Protein AF-A0A264YA40-F1 (afdb_monomer)

Mean predicted aligned error: 7.99 Å

Nearest PDB structures (foldseek):
  2yn5-assembly1_B  TM=3.600E-01  e=3.069E+00  Salmonella enterica subsp. enterica serovar Typhimurium str. LT2
  2yn3-assembly2_B  TM=3.567E-01  e=3.257E+00  Salmonella enterica subsp. enterica serovar Typhimurium str. LT2
  2yn3-assembly1_C  TM=3.612E-01  e=5.573E+00  Salmonella enterica subsp. enterica serovar Typhimurium str. LT2
  2yn3-assembly3_D  TM=3.686E-01  e=6.666E+00  Salmonella enterica subsp. enterica serovar Typhimurium str. LT2

Structure (mmCIF, N/CA/C/O backbone):
data_AF-A0A264YA40-F1
#
_entry.id   AF-A0A264YA40-F1
#
loop_
_atom_site.group_PDB
_atom_site.id
_atom_site.type_symbol
_atom_site.label_atom_id
_atom_site.label_alt_id
_atom_site.label_comp_id
_atom_site.label_asym_id
_atom_site.label_entity_id
_atom_site.label_seq_id
_atom_site.pdbx_PDB_ins_code
_atom_site.Cartn_x
_atom_site.Cartn_y
_atom_site.Cartn_z
_atom_site.occupancy
_atom_site.B_iso_or_equiv
_atom_site.auth_seq_id
_atom_site.auth_comp_id
_atom_site.auth_asym_id
_atom_site.auth_atom_id
_atom_site.pdbx_PDB_model_num
ATOM 1 N N . MET A 1 1 ? -20.720 14.491 -7.662 1.00 45.44 1 MET A N 1
ATOM 2 C CA . MET A 1 1 ? -19.405 14.109 -8.217 1.00 45.44 1 MET A CA 1
ATOM 3 C C . MET A 1 1 ? -18.468 14.100 -7.033 1.00 45.44 1 MET A C 1
ATOM 5 O O . MET A 1 1 ? -17.865 15.120 -6.743 1.00 45.44 1 MET A O 1
ATOM 9 N N . GLU A 1 2 ? -18.491 13.021 -6.261 1.00 43.56 2 GLU A N 1
ATOM 10 C CA . GLU A 1 2 ? -17.703 12.925 -5.033 1.00 43.56 2 GLU A CA 1
ATOM 11 C C . GLU A 1 2 ? -16.377 12.228 -5.342 1.00 43.56 2 GLU A C 1
ATOM 13 O O . GLU A 1 2 ? -16.339 11.107 -5.842 1.00 43.56 2 GLU A O 1
ATOM 18 N N . ASP A 1 3 ? -15.324 13.014 -5.137 1.00 46.03 3 ASP A N 1
ATOM 19 C CA . ASP A 1 3 ? -14.050 12.647 -4.530 1.00 46.03 3 ASP A CA 1
ATOM 20 C C . ASP A 1 3 ? -13.152 11.582 -5.171 1.00 46.03 3 ASP A C 1
ATOM 22 O O . ASP A 1 3 ? -12.845 10.539 -4.606 1.00 46.03 3 ASP A O 1
ATOM 26 N N . ARG A 1 4 ? -12.627 11.910 -6.357 1.00 48.66 4 ARG A N 1
ATOM 27 C CA . ARG A 1 4 ? -11.444 11.237 -6.932 1.00 48.66 4 ARG A CA 1
ATOM 28 C C . ARG A 1 4 ? -10.122 11.763 -6.358 1.00 48.66 4 ARG A C 1
ATOM 30 O O . ARG A 1 4 ? -9.094 11.104 -6.484 1.00 48.66 4 ARG A O 1
ATOM 37 N N . THR A 1 5 ? -10.142 12.946 -5.745 1.00 50.88 5 THR A N 1
ATOM 38 C CA . THR A 1 5 ? -8.976 13.558 -5.093 1.00 50.88 5 THR A CA 1
ATOM 39 C C . THR A 1 5 ? -8.649 12.817 -3.794 1.00 50.88 5 THR A C 1
ATOM 41 O O . THR A 1 5 ? -7.492 12.447 -3.591 1.00 50.88 5 THR A O 1
ATOM 44 N N . MET A 1 6 ? -9.679 12.443 -3.016 1.00 52.25 6 MET A N 1
ATOM 45 C CA . MET A 1 6 ? -9.524 11.675 -1.777 1.00 52.25 6 MET A CA 1
ATOM 46 C C . MET A 1 6 ? -8.732 10.374 -1.938 1.00 52.25 6 MET A C 1
ATOM 48 O O . MET A 1 6 ? -7.906 10.082 -1.085 1.00 52.25 6 MET A O 1
ATOM 52 N N . THR A 1 7 ? -8.930 9.579 -2.996 1.00 63.22 7 THR A N 1
ATOM 53 C CA . THR A 1 7 ? -8.300 8.245 -3.099 1.00 63.22 7 THR A CA 1
ATOM 54 C C . THR A 1 7 ? -6.789 8.312 -3.338 1.00 63.22 7 THR A C 1
ATOM 56 O O . THR A 1 7 ? -6.038 7.495 -2.805 1.00 63.22 7 THR A O 1
ATOM 59 N N . LYS A 1 8 ? -6.326 9.297 -4.119 1.00 66.38 8 LYS A N 1
ATOM 60 C CA . LYS A 1 8 ? -4.895 9.512 -4.362 1.00 66.38 8 LYS A CA 1
ATOM 61 C C . LYS A 1 8 ? -4.213 10.093 -3.125 1.00 66.38 8 LYS A C 1
ATOM 63 O O . LYS A 1 8 ? -3.184 9.568 -2.713 1.00 66.38 8 LYS A O 1
ATOM 68 N N . GLU A 1 9 ? -4.812 11.118 -2.522 1.00 70.62 9 GLU A N 1
ATOM 69 C CA . GLU A 1 9 ? -4.297 11.721 -1.289 1.00 70.62 9 GLU A CA 1
ATOM 70 C C . GLU A 1 9 ? -4.235 10.696 -0.152 1.00 70.62 9 GLU A C 1
ATOM 72 O O . GLU A 1 9 ? -3.282 10.693 0.621 1.00 70.62 9 GLU A O 1
ATOM 77 N N . LEU A 1 10 ? -5.203 9.773 -0.080 1.00 69.88 10 LEU A N 1
ATOM 78 C CA . LEU A 1 10 ? -5.191 8.675 0.883 1.00 69.88 10 LEU A CA 1
ATOM 79 C C . LEU A 1 10 ? -3.985 7.754 0.666 1.00 69.88 10 LEU A C 1
ATOM 81 O O . LEU A 1 10 ? -3.258 7.468 1.610 1.00 69.88 10 LEU A O 1
ATOM 85 N N . ALA A 1 11 ? -3.736 7.320 -0.570 1.00 71.50 11 ALA A N 1
ATOM 86 C CA . ALA A 1 11 ? -2.611 6.441 -0.868 1.00 71.50 11 ALA A CA 1
ATOM 87 C C . ALA A 1 11 ? -1.251 7.136 -0.667 1.00 71.50 11 ALA A C 1
ATOM 89 O O . ALA A 1 11 ? -0.326 6.524 -0.137 1.00 71.50 11 ALA A O 1
ATOM 90 N N . GLU A 1 12 ? -1.132 8.417 -1.034 1.00 75.56 12 GLU A N 1
ATOM 91 C CA . GLU A 1 12 ? 0.069 9.225 -0.783 1.00 75.56 12 GLU A CA 1
ATOM 92 C C . GLU A 1 12 ? 0.312 9.408 0.724 1.00 75.56 12 GLU A C 1
ATOM 94 O O . GLU A 1 12 ? 1.430 9.190 1.189 1.00 75.56 12 GLU A O 1
ATOM 99 N N . ASN A 1 13 ? -0.732 9.707 1.506 1.00 74.50 13 ASN A N 1
ATOM 100 C CA . ASN A 1 13 ? -0.649 9.802 2.967 1.00 74.50 13 ASN A CA 1
ATOM 101 C C . ASN A 1 13 ? -0.271 8.475 3.623 1.00 74.50 13 ASN A C 1
ATOM 103 O O . ASN A 1 13 ? 0.421 8.469 4.638 1.00 74.50 13 ASN A O 1
ATOM 107 N N . ILE A 1 14 ? -0.729 7.349 3.079 1.00 71.56 14 ILE A N 1
ATOM 108 C CA . ILE A 1 14 ? -0.413 6.032 3.631 1.00 71.56 14 ILE A CA 1
ATOM 109 C C . ILE A 1 14 ? 1.038 5.660 3.336 1.00 71.56 14 ILE A C 1
ATOM 111 O O . ILE A 1 14 ? 1.743 5.223 4.240 1.00 71.56 14 ILE A O 1
ATOM 115 N N . ILE A 1 15 ? 1.520 5.905 2.115 1.00 74.81 15 IL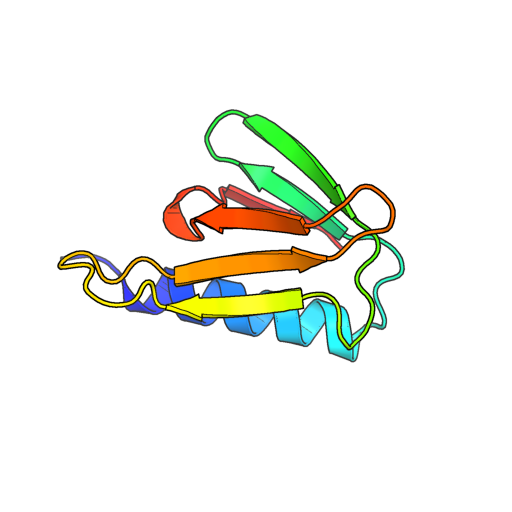E A N 1
ATOM 116 C CA . ILE A 1 15 ? 2.941 5.730 1.789 1.00 74.81 15 ILE A CA 1
ATOM 117 C C . ILE A 1 15 ? 3.807 6.649 2.655 1.00 74.81 15 ILE A C 1
ATOM 119 O O . ILE A 1 15 ? 4.856 6.216 3.123 1.00 74.81 15 ILE A O 1
ATOM 123 N N . SER A 1 16 ? 3.375 7.893 2.892 1.00 77.06 16 SER A N 1
ATOM 124 C CA . SER A 1 16 ? 4.084 8.815 3.789 1.00 77.06 16 SER A CA 1
ATOM 125 C C . SER A 1 16 ? 4.158 8.265 5.210 1.00 77.06 16 SER A C 1
ATOM 127 O O . SER A 1 16 ? 5.253 8.167 5.746 1.00 77.06 16 SER A O 1
ATOM 129 N N . GLN A 1 17 ? 3.035 7.825 5.788 1.00 71.38 17 GLN A N 1
ATOM 130 C CA . GLN A 1 17 ? 2.998 7.271 7.148 1.00 71.38 17 GLN A CA 1
ATOM 131 C C . GLN A 1 17 ? 3.861 6.017 7.288 1.00 71.38 17 GLN A C 1
ATOM 133 O O . GLN A 1 17 ? 4.668 5.923 8.205 1.00 71.38 17 GLN A O 1
ATOM 138 N N . ILE A 1 18 ? 3.768 5.095 6.328 1.00 72.00 18 ILE A N 1
ATOM 139 C CA . ILE A 1 18 ? 4.617 3.903 6.264 1.00 72.00 18 ILE A CA 1
ATOM 140 C C . ILE A 1 18 ? 6.111 4.275 6.335 1.00 72.00 18 ILE A C 1
ATOM 142 O O . ILE A 1 18 ? 6.876 3.647 7.072 1.00 72.00 18 ILE A O 1
ATOM 146 N N . LYS A 1 19 ? 6.520 5.312 5.591 1.00 72.06 19 LYS A N 1
ATOM 147 C CA . LYS A 1 19 ? 7.910 5.790 5.530 1.00 72.06 19 LYS A CA 1
ATOM 148 C C . LYS A 1 19 ? 8.331 6.556 6.783 1.00 72.06 19 LYS A C 1
ATOM 150 O O . LYS A 1 19 ? 9.431 6.341 7.287 1.00 72.06 19 LYS A O 1
ATOM 155 N N . GLU A 1 20 ? 7.479 7.443 7.291 1.00 71.56 20 GLU A N 1
ATOM 156 C CA . GLU A 1 20 ? 7.762 8.268 8.471 1.00 71.56 20 GLU A CA 1
ATOM 157 C C . GLU A 1 20 ? 7.853 7.430 9.751 1.00 71.56 20 GLU A C 1
ATOM 159 O O . GLU A 1 20 ? 8.806 7.594 10.519 1.00 71.56 20 GLU A O 1
ATOM 164 N N . ASP A 1 21 ? 6.927 6.488 9.949 1.00 67.44 21 ASP A N 1
ATOM 165 C CA . ASP A 1 21 ? 6.879 5.643 11.147 1.00 67.44 21 ASP A CA 1
ATOM 166 C C . ASP A 1 21 ? 7.859 4.462 11.098 1.00 67.44 21 ASP A C 1
ATOM 168 O O . ASP A 1 21 ? 8.022 3.750 12.093 1.00 67.44 21 ASP A O 1
ATOM 172 N N . LYS A 1 22 ? 8.550 4.254 9.963 1.00 66.75 22 LYS A N 1
ATOM 173 C CA . LYS A 1 22 ? 9.365 3.053 9.700 1.00 66.75 22 LYS A CA 1
ATOM 174 C C . LYS A 1 22 ? 8.573 1.787 10.027 1.00 66.75 22 LYS A C 1
ATOM 176 O O . LYS A 1 22 ? 9.068 0.905 10.740 1.00 66.75 22 LYS A O 1
ATOM 181 N N . ALA A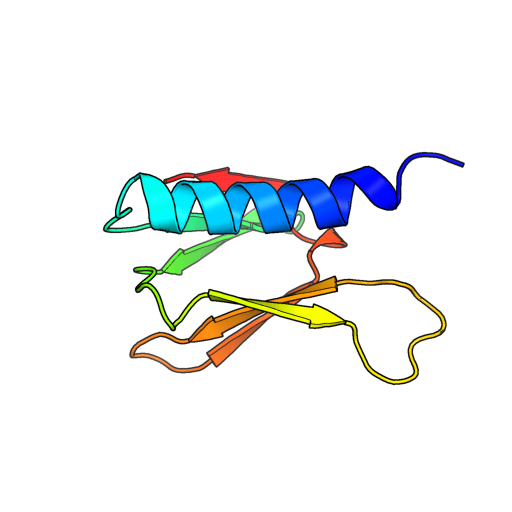 1 23 ? 7.321 1.758 9.564 1.00 66.94 23 ALA A N 1
ATOM 182 C CA . ALA A 1 23 ? 6.385 0.688 9.864 1.00 66.94 23 ALA A CA 1
ATOM 183 C C . ALA A 1 23 ? 7.024 -0.653 9.485 1.00 66.94 23 ALA A C 1
ATOM 185 O O . ALA A 1 23 ? 7.424 -0.863 8.344 1.00 66.94 23 ALA A O 1
ATOM 186 N N . GLN A 1 24 ? 7.167 -1.552 10.461 1.00 67.94 24 GLN A N 1
ATOM 187 C CA . GLN A 1 24 ? 7.782 -2.861 10.216 1.00 67.94 24 GLN A CA 1
ATOM 188 C C . GLN A 1 24 ? 6.827 -3.802 9.482 1.00 67.94 24 GLN A C 1
ATOM 190 O O . GLN A 1 24 ? 7.284 -4.745 8.844 1.00 67.94 24 GLN A O 1
ATOM 195 N N . GLN A 1 25 ? 5.524 -3.532 9.573 1.00 79.44 25 GLN A N 1
ATOM 196 C CA . GLN A 1 25 ? 4.459 -4.298 8.956 1.00 79.44 25 GLN A CA 1
ATOM 197 C C . GLN A 1 25 ? 3.281 -3.365 8.660 1.00 79.44 25 GLN A C 1
ATOM 199 O O . GLN A 1 25 ? 2.987 -2.463 9.437 1.00 79.44 25 GLN A O 1
ATOM 204 N N . ALA A 1 26 ? 2.608 -3.587 7.540 1.00 79.94 26 ALA A N 1
ATOM 205 C CA . ALA A 1 26 ? 1.379 -2.921 7.156 1.00 79.94 26 ALA A CA 1
ATOM 206 C C . ALA A 1 26 ? 0.380 -3.965 6.640 1.00 79.94 26 ALA A C 1
ATOM 208 O O . ALA A 1 26 ? 0.755 -4.954 6.011 1.00 79.94 26 ALA A O 1
ATOM 209 N N . THR A 1 27 ? -0.904 -3.747 6.904 1.00 85.94 27 THR A N 1
ATOM 210 C CA . THR A 1 27 ? -2.006 -4.592 6.432 1.00 85.94 27 THR A CA 1
ATOM 211 C C . THR A 1 27 ? -2.955 -3.762 5.590 1.00 85.94 27 THR A C 1
ATOM 213 O O . THR A 1 27 ? -3.487 -2.760 6.062 1.00 85.94 27 THR A O 1
ATOM 216 N N . ILE A 1 28 ? -3.200 -4.184 4.352 1.00 85.31 28 ILE A N 1
ATOM 217 C CA . ILE A 1 28 ? -4.224 -3.612 3.475 1.00 85.31 28 ILE A CA 1
ATOM 218 C C . ILE A 1 28 ? -5.448 -4.512 3.483 1.00 85.31 28 ILE A C 1
ATOM 220 O O . ILE A 1 28 ? -5.365 -5.683 3.119 1.00 85.31 28 ILE A O 1
ATOM 224 N N . THR A 1 29 ? -6.600 -3.938 3.808 1.00 88.19 29 THR A N 1
ATOM 225 C CA . THR A 1 29 ? -7.904 -4.577 3.644 1.00 88.19 29 THR A CA 1
ATOM 226 C C . THR A 1 29 ? -8.565 -4.023 2.388 1.00 88.19 29 THR A C 1
ATOM 228 O O . THR A 1 29 ? -8.793 -2.816 2.263 1.00 88.19 29 THR A O 1
ATOM 231 N N . LEU A 1 30 ? -8.898 -4.904 1.450 1.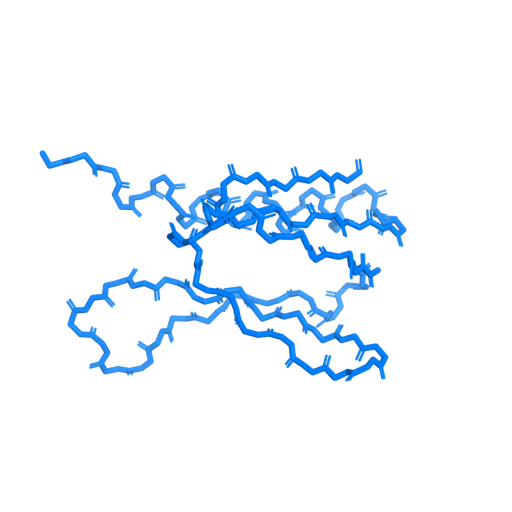00 88.06 30 LEU A N 1
ATOM 232 C CA . LEU A 1 30 ? -9.657 -4.563 0.250 1.00 88.06 30 LEU A CA 1
ATOM 233 C C . LEU A 1 30 ? -11.160 -4.506 0.555 1.00 88.06 30 LEU A C 1
ATOM 235 O O . LEU A 1 30 ? -11.647 -5.146 1.486 1.00 88.06 30 LEU A O 1
ATOM 239 N N . LYS A 1 31 ? -11.935 -3.815 -0.283 1.00 86.50 31 LYS A N 1
ATOM 240 C CA . LYS A 1 31 ? -13.409 -3.777 -0.219 1.00 86.50 31 LYS A CA 1
ATOM 241 C C . LYS A 1 31 ? -14.050 -5.157 -0.358 1.00 86.50 31 LYS A C 1
ATOM 243 O O . LYS A 1 31 ? -15.151 -5.374 0.139 1.00 86.50 31 LYS A O 1
ATOM 248 N N . SER A 1 32 ? -13.349 -6.097 -0.991 1.00 87.75 32 SER A N 1
ATOM 249 C CA . SER A 1 32 ? -13.734 -7.511 -1.045 1.00 87.75 32 SER A CA 1
ATOM 250 C C . SER A 1 32 ? -13.623 -8.237 0.304 1.00 87.75 32 SER A C 1
ATOM 252 O O . SER A 1 32 ? -14.089 -9.368 0.419 1.00 87.75 32 SER A O 1
ATOM 254 N N . GLY A 1 33 ? -13.005 -7.616 1.314 1.00 88.12 33 GLY A N 1
ATOM 255 C CA . GLY A 1 33 ? -12.674 -8.223 2.604 1.00 88.12 33 GLY A CA 1
ATOM 256 C C . GLY A 1 33 ? -11.367 -9.018 2.596 1.00 88.12 33 GLY A C 1
ATOM 257 O O . GLY A 1 33 ? -10.998 -9.581 3.620 1.00 88.12 33 GLY A O 1
ATOM 258 N N . LYS A 1 34 ? -10.660 -9.084 1.459 1.00 90.00 34 LYS A N 1
ATOM 259 C CA . LYS A 1 34 ? -9.333 -9.704 1.388 1.00 90.00 34 LYS A CA 1
ATOM 260 C C . LYS A 1 34 ? -8.313 -8.829 2.115 1.00 90.00 34 LYS A C 1
ATOM 262 O O . LYS A 1 34 ? -8.247 -7.629 1.858 1.00 90.00 34 LYS A O 1
ATOM 267 N N . GLU A 1 35 ? -7.489 -9.455 2.943 1.00 89.44 35 GLU A N 1
ATOM 268 C CA . GLU A 1 35 ? -6.393 -8.802 3.654 1.00 89.44 35 GLU A CA 1
ATOM 269 C C . GLU A 1 35 ? -5.044 -9.178 3.035 1.00 89.44 35 GLU A C 1
ATOM 271 O O . GLU A 1 35 ? -4.867 -10.282 2.508 1.00 89.44 35 GLU A O 1
ATOM 276 N N . MET A 1 36 ? -4.117 -8.224 3.043 1.00 83.94 36 MET A N 1
ATOM 277 C CA . MET A 1 36 ? -2.764 -8.367 2.519 1.00 83.94 36 MET A CA 1
ATOM 278 C C . MET A 1 36 ? -1.786 -7.743 3.504 1.00 83.94 36 MET A C 1
ATOM 280 O O . MET A 1 36 ? -1.760 -6.524 3.665 1.00 83.94 36 MET A O 1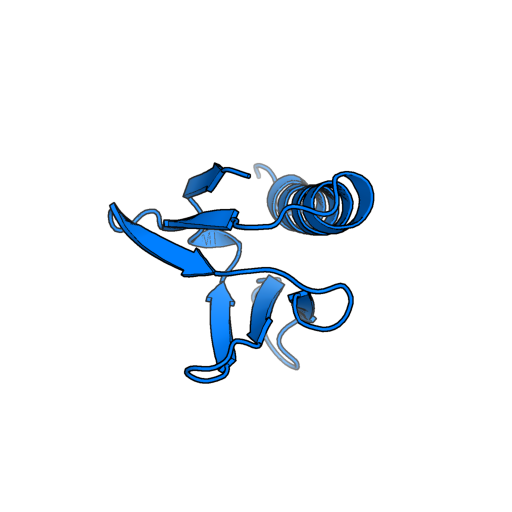
ATOM 284 N N . GLU A 1 37 ? -0.993 -8.584 4.153 1.00 84.38 37 GLU A N 1
ATOM 285 C CA . GLU A 1 37 ? 0.102 -8.166 5.021 1.00 84.38 37 GLU A CA 1
ATOM 286 C C . GLU A 1 37 ? 1.378 -8.005 4.193 1.00 84.38 37 GLU A C 1
ATOM 288 O O . GLU A 1 37 ? 1.681 -8.826 3.327 1.00 84.38 37 GLU A O 1
ATOM 293 N N . PHE A 1 38 ? 2.130 -6.944 4.454 1.00 78.12 38 PHE A N 1
ATOM 294 C CA . PHE A 1 38 ? 3.429 -6.704 3.839 1.00 78.12 38 PHE A CA 1
ATOM 295 C C . PHE A 1 38 ? 4.324 -5.934 4.803 1.00 78.12 38 PHE A C 1
ATOM 297 O O . PHE A 1 38 ? 3.841 -5.224 5.680 1.00 78.12 38 PHE A O 1
ATOM 304 N N . ASN A 1 39 ? 5.634 -6.063 4.626 1.00 77.44 39 ASN A N 1
ATOM 305 C CA . ASN A 1 39 ? 6.624 -5.328 5.404 1.00 77.44 39 ASN A CA 1
ATOM 306 C C . ASN A 1 39 ? 7.187 -4.230 4.506 1.00 77.44 39 ASN A C 1
ATOM 308 O O . ASN A 1 39 ? 8.063 -4.518 3.691 1.00 77.44 39 ASN A O 1
ATOM 312 N N . PRO A 1 40 ? 6.653 -3.003 4.567 1.00 69.62 40 PRO A N 1
ATOM 313 C CA . PRO A 1 40 ? 7.120 -1.953 3.685 1.00 69.62 40 PRO A CA 1
ATOM 314 C C . PRO A 1 40 ? 8.555 -1.547 4.017 1.00 69.62 40 PRO A C 1
ATOM 316 O O . PRO A 1 40 ? 8.837 -1.092 5.124 1.00 69.62 40 PRO A O 1
ATOM 319 N N . THR A 1 41 ? 9.455 -1.623 3.039 1.00 67.06 41 THR A N 1
ATOM 320 C CA . THR A 1 41 ? 10.705 -0.856 3.086 1.00 67.06 41 THR A CA 1
ATOM 321 C C . THR A 1 41 ? 10.583 0.435 2.269 1.00 67.06 41 THR A C 1
ATOM 323 O O . THR A 1 41 ? 9.633 0.619 1.502 1.00 67.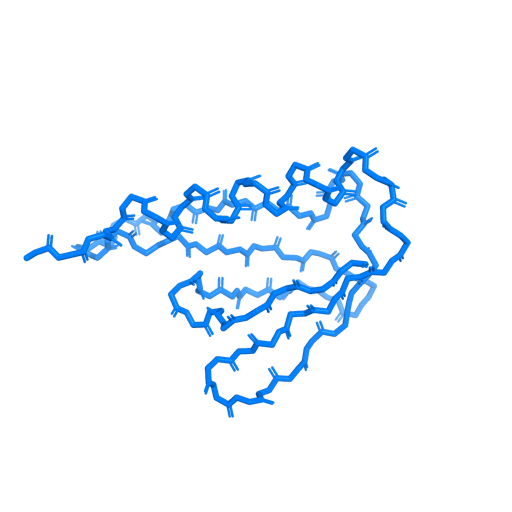06 41 THR A O 1
ATOM 326 N N . ASP A 1 42 ? 11.531 1.363 2.447 1.00 59.69 42 ASP A N 1
ATOM 327 C CA . ASP A 1 42 ? 11.550 2.687 1.796 1.00 59.69 42 ASP A CA 1
ATOM 328 C C . ASP A 1 42 ? 11.368 2.632 0.261 1.00 59.69 42 ASP A C 1
ATOM 330 O O . ASP A 1 42 ? 10.793 3.556 -0.333 1.00 59.69 42 ASP A O 1
ATOM 334 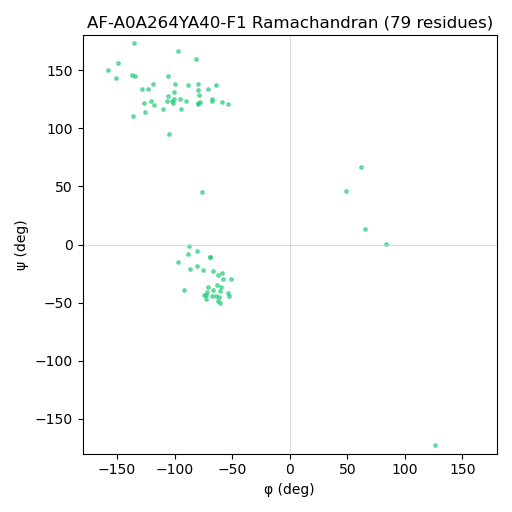N N . ASP A 1 43 ? 11.810 1.540 -0.371 1.00 61.28 43 ASP A N 1
ATOM 335 C CA . ASP A 1 43 ? 11.805 1.337 -1.823 1.00 61.28 43 ASP A CA 1
ATOM 336 C C . ASP A 1 43 ? 10.610 0.525 -2.352 1.00 61.28 43 ASP A C 1
ATOM 338 O O . ASP A 1 43 ? 10.331 0.592 -3.557 1.00 61.28 43 ASP A O 1
ATOM 342 N N . ASP A 1 44 ? 9.888 -0.172 -1.470 1.00 71.94 44 ASP A N 1
ATOM 343 C CA . ASP A 1 44 ? 8.948 -1.240 -1.834 1.00 71.94 44 ASP A CA 1
ATOM 344 C C . ASP A 1 44 ? 7.534 -0.747 -2.158 1.00 71.94 44 ASP A C 1
ATOM 346 O O . ASP A 1 44 ? 6.775 -1.433 -2.839 1.00 71.94 44 ASP A O 1
ATOM 350 N N . CYS A 1 45 ? 7.156 0.444 -1.686 1.00 75.44 45 CYS A N 1
ATOM 351 C CA . CYS A 1 45 ? 5.813 0.999 -1.879 1.00 75.44 45 CYS A CA 1
ATOM 352 C C . CYS A 1 45 ? 5.820 2.182 -2.845 1.00 75.44 45 CYS A C 1
ATOM 354 O O . CYS A 1 45 ? 6.407 3.234 -2.565 1.00 75.44 45 CYS A O 1
ATOM 356 N N . ARG A 1 46 ? 5.134 2.035 -3.985 1.00 79.25 46 ARG A N 1
ATOM 357 C CA . ARG A 1 46 ? 5.089 3.052 -5.049 1.00 79.25 46 ARG A CA 1
ATOM 358 C C . ARG A 1 46 ? 3.679 3.225 -5.591 1.00 79.25 46 ARG A C 1
ATOM 360 O O . ARG A 1 46 ? 2.926 2.267 -5.704 1.00 79.25 46 ARG A O 1
ATOM 367 N N . LEU A 1 47 ? 3.337 4.449 -5.980 1.00 78.38 47 LEU A N 1
ATOM 368 C CA . LEU A 1 47 ? 2.112 4.736 -6.723 1.00 78.38 47 LEU A CA 1
ATOM 369 C C . LEU A 1 47 ? 2.429 4.893 -8.200 1.00 78.38 47 LEU A C 1
ATOM 371 O O . LEU A 1 47 ? 3.318 5.659 -8.574 1.00 78.38 47 LEU A O 1
ATOM 375 N N . MET A 1 48 ?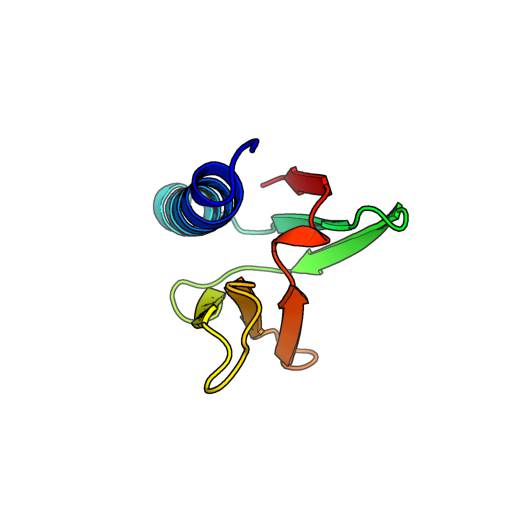 1.657 4.212 -9.037 1.00 77.12 48 MET A N 1
ATOM 376 C CA . MET A 1 48 ? 1.694 4.398 -10.479 1.00 77.12 48 MET A CA 1
ATOM 377 C C . MET A 1 48 ? 0.301 4.768 -10.978 1.00 77.12 48 MET A C 1
ATOM 379 O O . MET A 1 48 ? -0.694 4.148 -10.609 1.00 77.12 48 MET A O 1
ATOM 383 N N . GLN A 1 49 ? 0.223 5.781 -11.835 1.00 69.75 49 GLN A N 1
ATOM 384 C CA . GLN A 1 49 ? -0.980 6.006 -12.632 1.00 69.75 49 GLN A CA 1
ATOM 385 C C . GLN A 1 49 ? -0.958 5.037 -13.810 1.00 69.75 49 GLN A C 1
ATOM 387 O O . GLN A 1 49 ? 0.077 4.907 -14.468 1.00 69.75 49 GLN A O 1
ATOM 392 N N . GLN A 1 50 ? -2.070 4.349 -14.080 1.00 64.69 50 GLN A N 1
ATOM 393 C CA . GLN A 1 50 ? -2.152 3.504 -15.270 1.00 64.69 50 GLN A CA 1
ATOM 394 C C . GLN A 1 50 ? -1.926 4.354 -16.531 1.00 64.69 50 GLN A C 1
ATOM 396 O O . GLN A 1 50 ? -2.678 5.310 -16.748 1.00 64.69 50 GLN A O 1
ATOM 401 N N . PRO A 1 51 ? -0.927 4.027 -17.374 1.00 58.50 51 PRO A N 1
ATOM 402 C CA . PRO A 1 51 ? -0.798 4.675 -18.669 1.00 58.50 51 PRO A CA 1
ATOM 403 C C . PRO A 1 51 ? -2.026 4.329 -19.526 1.00 58.50 51 PRO A C 1
ATOM 405 O O . PRO A 1 51 ? -2.499 3.195 -19.515 1.00 58.50 51 PRO A O 1
ATOM 408 N N . ASP A 1 52 ? -2.562 5.330 -20.227 1.00 58.19 52 ASP A N 1
ATOM 409 C CA . ASP A 1 52 ? -3.686 5.221 -21.174 1.00 58.19 52 ASP A CA 1
ATOM 410 C C . ASP A 1 52 ? -5.068 4.832 -20.606 1.00 58.19 52 ASP A C 1
ATOM 412 O O . ASP A 1 52 ? -5.998 4.564 -21.373 1.00 58.19 52 ASP A O 1
ATOM 416 N N . SER A 1 53 ? -5.272 4.863 -19.285 1.00 56.44 53 SER A N 1
ATOM 417 C CA . SER A 1 53 ? -6.614 4.654 -18.727 1.00 56.44 53 SER A CA 1
ATOM 418 C C . SER A 1 53 ? -7.477 5.919 -18.833 1.00 56.44 53 SER A C 1
ATOM 420 O O . SER A 1 53 ? -7.102 7.000 -18.378 1.00 56.44 53 SER A O 1
ATOM 422 N N . ILE A 1 54 ? -8.685 5.782 -19.393 1.00 56.56 54 ILE A N 1
ATOM 423 C CA . ILE A 1 54 ? -9.740 6.814 -19.314 1.00 56.56 54 ILE A CA 1
ATOM 424 C C . ILE A 1 54 ? -10.304 6.957 -17.888 1.00 56.56 54 ILE A C 1
ATOM 426 O O . ILE A 1 54 ? -11.038 7.907 -17.599 1.00 56.56 54 ILE A O 1
ATOM 430 N N . TYR A 1 55 ? -9.957 6.018 -17.004 1.00 52.12 55 TYR A N 1
ATOM 431 C CA . TYR A 1 55 ? -10.237 6.042 -15.577 1.00 52.12 55 TYR A CA 1
ATOM 432 C C . TYR A 1 55 ? -8.957 6.448 -14.836 1.00 52.12 55 TYR A C 1
ATOM 434 O O . TYR A 1 55 ? -7.907 5.839 -15.001 1.00 52.12 55 TYR A O 1
ATOM 442 N N . SER A 1 56 ? -9.020 7.509 -14.028 1.00 57.03 56 SER A N 1
ATOM 443 C CA . SER A 1 56 ? -7.876 8.025 -13.256 1.00 57.03 56 SER A CA 1
ATOM 444 C C . SER A 1 56 ? -7.567 7.166 -12.023 1.00 57.03 56 SER A C 1
ATOM 446 O O . SER A 1 56 ? -7.401 7.697 -10.926 1.00 57.03 56 SER A O 1
ATOM 448 N N . SER A 1 57 ? -7.543 5.846 -12.179 1.00 65.12 57 SER A N 1
ATOM 449 C CA . SER A 1 57 ? -7.312 4.911 -11.085 1.00 65.12 57 SER A CA 1
ATOM 450 C C . SER A 1 57 ? -5.809 4.848 -10.794 1.00 65.12 57 SER A C 1
ATOM 452 O O . SER A 1 57 ? -4.988 4.560 -11.670 1.00 65.12 57 SER A O 1
ATOM 454 N N . SER A 1 58 ? -5.436 5.177 -9.558 1.00 76.50 58 SER A N 1
ATOM 455 C CA . SER A 1 58 ? -4.072 4.990 -9.059 1.00 76.50 58 SER A CA 1
ATOM 456 C C . SER A 1 58 ? -3.879 3.530 -8.658 1.00 76.50 58 SER A C 1
ATOM 458 O O . SER A 1 58 ? -4.766 2.939 -8.039 1.00 76.50 58 SER A O 1
ATOM 460 N N . ILE A 1 59 ? -2.724 2.956 -8.988 1.00 82.94 59 ILE A N 1
ATOM 461 C CA . ILE A 1 59 ? -2.321 1.621 -8.542 1.00 82.94 59 ILE A CA 1
ATOM 462 C C . ILE A 1 59 ? -1.233 1.775 -7.486 1.00 82.94 59 ILE A C 1
ATOM 464 O O . ILE A 1 59 ? -0.187 2.373 -7.749 1.00 82.94 59 ILE A O 1
ATOM 468 N N . LEU A 1 60 ? -1.478 1.205 -6.311 1.00 82.75 60 LEU A N 1
ATOM 469 C CA . LEU A 1 60 ? -0.471 0.947 -5.297 1.00 82.75 60 LEU A CA 1
ATOM 470 C C . LEU A 1 60 ? 0.298 -0.320 -5.682 1.00 82.75 60 LEU A C 1
ATOM 472 O O . LEU A 1 60 ? -0.281 -1.392 -5.863 1.00 82.75 60 LEU A O 1
ATOM 476 N N . ILE A 1 61 ? 1.606 -0.173 -5.825 1.00 84.56 61 ILE A N 1
ATOM 477 C CA . ILE A 1 61 ? 2.553 -1.244 -6.101 1.00 84.56 61 ILE A CA 1
ATOM 478 C C . ILE A 1 61 ? 3.307 -1.519 -4.808 1.00 84.56 61 ILE A C 1
ATOM 480 O O . ILE A 1 61 ? 3.841 -0.587 -4.202 1.00 84.56 61 ILE A O 1
ATOM 484 N N . ILE A 1 62 ? 3.325 -2.787 -4.407 1.00 81.00 62 ILE A N 1
ATOM 485 C CA . ILE A 1 62 ? 4.023 -3.265 -3.214 1.00 81.00 62 ILE A CA 1
ATOM 486 C C . ILE A 1 62 ? 4.954 -4.387 -3.640 1.00 81.00 62 ILE A C 1
ATOM 488 O O . ILE A 1 62 ? 4.501 -5.439 -4.095 1.00 81.00 62 ILE A O 1
ATOM 492 N N . GLU A 1 63 ? 6.248 -4.150 -3.518 1.00 80.19 63 GLU A N 1
ATOM 493 C CA . GLU A 1 63 ? 7.294 -5.140 -3.734 1.00 80.19 63 GLU A CA 1
ATOM 494 C C . GLU A 1 63 ? 7.574 -5.837 -2.395 1.00 80.19 63 GLU A C 1
ATOM 496 O O . GLU A 1 63 ? 7.814 -5.191 -1.385 1.00 80.19 63 GLU A O 1
ATOM 501 N N . GLY A 1 64 ? 7.456 -7.162 -2.349 1.00 70.88 64 GLY A N 1
ATOM 502 C CA . GLY A 1 64 ? 7.758 -7.954 -1.157 1.00 70.88 64 GLY A CA 1
ATOM 503 C C . GLY A 1 64 ? 8.578 -9.190 -1.506 1.00 70.88 64 GLY A C 1
ATOM 504 O O . GLY A 1 64 ? 8.771 -9.511 -2.680 1.00 70.88 64 GLY A O 1
ATOM 505 N N . GLU A 1 65 ? 9.036 -9.924 -0.488 1.00 70.06 65 GLU A N 1
ATOM 506 C CA . GLU A 1 65 ? 9.849 -11.138 -0.680 1.00 70.06 65 GLU A CA 1
ATOM 507 C C . GLU A 1 65 ? 9.138 -12.212 -1.526 1.00 70.06 65 GLU A C 1
ATOM 509 O O . GLU A 1 65 ? 9.788 -12.957 -2.258 1.00 70.06 65 GLU A O 1
ATOM 514 N N . GLU A 1 66 ? 7.803 -12.265 -1.479 1.00 69.38 66 GLU A N 1
ATOM 515 C CA . GLU A 1 66 ? 6.985 -13.214 -2.249 1.00 69.38 66 GLU A CA 1
ATOM 516 C C . GLU A 1 66 ? 6.604 -12.716 -3.659 1.00 69.38 66 GLU A C 1
ATOM 518 O O . GLU A 1 66 ? 5.960 -13.441 -4.422 1.00 69.38 66 GLU A O 1
ATOM 523 N N . GLY A 1 67 ? 7.017 -11.501 -4.036 1.00 75.62 67 GLY A N 1
ATOM 524 C CA . GLY A 1 67 ? 6.775 -10.903 -5.350 1.00 75.62 67 GLY A CA 1
ATOM 525 C C . GLY A 1 67 ? 6.116 -9.524 -5.294 1.00 75.62 67 GLY A C 1
ATOM 526 O O . GLY A 1 67 ? 5.955 -8.918 -4.238 1.00 75.62 67 GLY A O 1
ATOM 527 N N . THR A 1 68 ? 5.733 -9.013 -6.464 1.00 82.62 68 THR A N 1
ATOM 528 C CA . THR A 1 68 ? 5.105 -7.692 -6.606 1.00 82.62 68 THR A CA 1
ATOM 529 C C . THR A 1 68 ? 3.585 -7.809 -6.626 1.00 82.62 68 THR A C 1
ATOM 531 O O . THR A 1 68 ? 3.014 -8.506 -7.467 1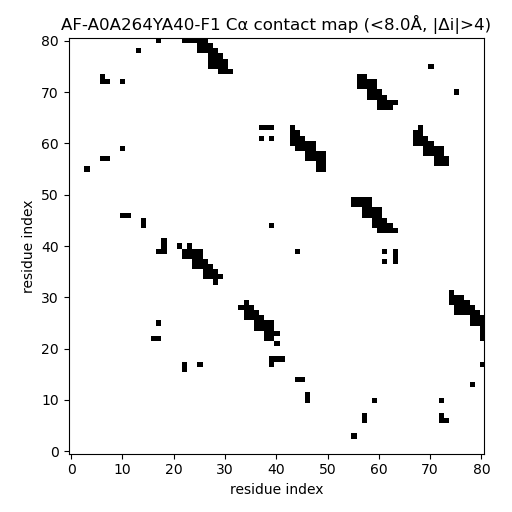.00 82.62 68 THR A O 1
ATOM 534 N N . SER A 1 69 ? 2.924 -7.082 -5.729 1.00 82.31 69 SER A N 1
ATOM 535 C CA . SER A 1 69 ? 1.472 -6.930 -5.691 1.00 82.31 69 SER A CA 1
ATOM 536 C C . SER A 1 69 ? 1.045 -5.606 -6.316 1.00 82.31 69 SER A C 1
ATOM 538 O O . SER A 1 69 ? 1.650 -4.565 -6.071 1.00 82.31 69 SER A O 1
ATOM 540 N N . PHE A 1 70 ? -0.033 -5.650 -7.097 1.00 84.94 70 PHE A N 1
ATOM 541 C CA .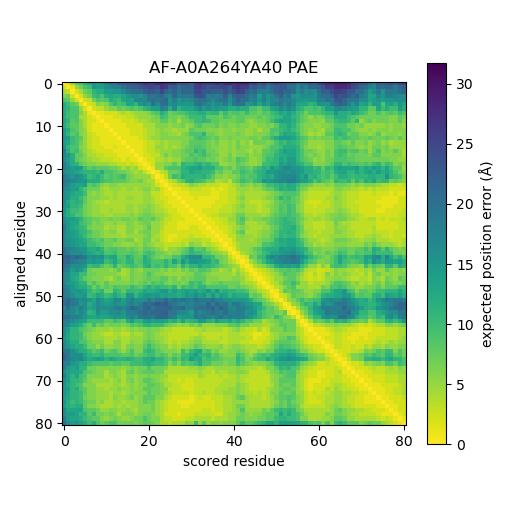 PHE A 1 70 ? -0.648 -4.486 -7.731 1.00 84.94 70 PHE A CA 1
ATOM 542 C C . PHE A 1 70 ? -2.069 -4.342 -7.199 1.00 84.94 70 PHE A C 1
ATOM 544 O O . PHE A 1 70 ? -2.878 -5.260 -7.343 1.00 84.94 70 PHE A O 1
ATOM 551 N N . ILE A 1 71 ? -2.361 -3.211 -6.566 1.00 82.62 71 ILE A N 1
ATOM 552 C CA . ILE A 1 71 ? -3.632 -2.962 -5.892 1.00 82.62 71 ILE A CA 1
ATOM 553 C C . ILE A 1 71 ? -4.204 -1.653 -6.421 1.00 82.62 71 ILE A C 1
ATOM 555 O O . ILE A 1 71 ? -3.577 -0.603 -6.313 1.00 82.62 71 ILE A O 1
ATOM 559 N N . GLU A 1 72 ? -5.407 -1.693 -6.979 1.00 84.38 72 GLU A N 1
ATOM 560 C CA . GLU A 1 72 ? -6.125 -0.471 -7.337 1.00 84.38 72 GLU A CA 1
ATOM 561 C C . GLU A 1 72 ? -6.520 0.273 -6.058 1.00 84.38 72 GLU A C 1
ATOM 563 O O . GLU A 1 72 ? -7.166 -0.293 -5.176 1.00 84.38 72 GLU A O 1
ATOM 568 N N . CYS A 1 73 ? -6.149 1.549 -5.933 1.00 79.69 73 CYS A N 1
ATOM 569 C CA . CYS A 1 73 ? -6.426 2.315 -4.715 1.00 79.69 73 CYS A CA 1
ATOM 570 C C . CYS A 1 73 ? -7.931 2.455 -4.442 1.00 79.69 73 CYS A C 1
ATOM 572 O O . CYS A 1 73 ? -8.338 2.577 -3.291 1.00 79.69 73 CYS A O 1
ATOM 574 N N . GLU A 1 74 ? -8.765 2.401 -5.484 1.00 80.69 74 GLU A N 1
ATOM 575 C CA . GLU A 1 74 ? -10.225 2.409 -5.356 1.00 80.69 74 GLU A CA 1
ATOM 576 C C . GLU A 1 74 ? -10.764 1.144 -4.673 1.00 80.69 74 GLU A C 1
ATOM 578 O O . GLU A 1 74 ? -11.843 1.196 -4.086 1.00 80.69 74 GLU A O 1
ATOM 583 N N . GLU A 1 75 ? -10.020 0.037 -4.686 1.00 83.38 75 GLU A N 1
ATOM 584 C CA . GLU A 1 75 ? -10.394 -1.221 -4.033 1.00 83.38 75 GLU A CA 1
ATOM 585 C C . GLU A 1 75 ? -9.934 -1.294 -2.575 1.00 83.38 75 GLU A C 1
ATOM 587 O O . GLU A 1 75 ? -10.328 -2.210 -1.855 1.00 83.38 75 GLU A O 1
ATOM 592 N N . ILE A 1 76 ? -9.136 -0.337 -2.105 1.00 82.31 76 ILE A N 1
ATOM 593 C CA . ILE A 1 76 ? -8.649 -0.303 -0.726 1.00 82.31 76 ILE A CA 1
ATOM 594 C C . ILE A 1 76 ? -9.771 0.212 0.179 1.00 82.31 76 ILE A C 1
ATOM 596 O O . ILE A 1 76 ? -10.309 1.302 -0.019 1.00 82.31 76 ILE A O 1
ATOM 600 N N . ALA A 1 77 ? -10.139 -0.586 1.179 1.00 83.62 77 ALA A N 1
ATOM 601 C CA . ALA A 1 77 ? -11.085 -0.190 2.215 1.00 83.62 77 ALA A CA 1
ATOM 602 C C . ALA A 1 77 ? -10.368 0.425 3.422 1.00 83.62 77 ALA A C 1
ATOM 604 O O . ALA A 1 77 ? -10.865 1.384 4.010 1.00 83.62 77 ALA A O 1
ATOM 605 N N . MET A 1 78 ? -9.215 -0.133 3.798 1.00 83.06 78 MET A N 1
ATOM 606 C CA . MET A 1 78 ? -8.460 0.280 4.979 1.00 83.06 78 MET A CA 1
ATOM 607 C C . MET A 1 78 ? -6.990 -0.118 4.850 1.00 83.06 78 MET A C 1
ATOM 609 O O . MET A 1 78 ? -6.682 -1.130 4.222 1.00 83.06 78 MET A O 1
ATOM 613 N N . ILE A 1 79 ? -6.099 0.655 5.474 1.00 76.31 79 ILE A N 1
ATOM 614 C CA . ILE A 1 79 ? -4.704 0.266 5.708 1.00 76.31 79 ILE A CA 1
ATOM 615 C C . ILE A 1 79 ? -4.400 0.462 7.193 1.00 76.31 79 ILE A C 1
ATOM 617 O O . ILE A 1 79 ? -4.767 1.492 7.756 1.00 76.31 79 ILE A O 1
ATOM 621 N N . SER A 1 80 ? -3.765 -0.529 7.814 1.00 79.19 80 SER A N 1
ATOM 622 C CA . SER A 1 80 ? -3.290 -0.493 9.202 1.00 79.19 80 SER A CA 1
ATOM 623 C C . SER A 1 80 ? -1.772 -0.670 9.230 1.00 79.19 80 SER A C 1
ATOM 625 O O . SER A 1 80 ? -1.259 -1.498 8.481 1.00 79.19 80 SER A O 1
ATOM 627 N N . ILE A 1 81 ? -1.079 0.099 10.069 1.00 74.44 81 ILE A N 1
ATOM 628 C CA . ILE A 1 81 ? 0.377 0.068 10.308 1.00 74.44 81 ILE A CA 1
ATOM 629 C C . ILE A 1 81 ? 0.662 -0.168 11.790 1.00 74.44 81 ILE A C 1
ATOM 631 O O . ILE A 1 81 ? -0.188 0.247 12.613 1.00 74.44 81 ILE A O 1
#

pLDDT: mean 73.11, std 11.33, range [43.56, 90.0]

Secondary structure (DSSP, 8-state):
---SHHHHHHHHHHHHHHHHTT-S-EEEEETTS-EEEE---TTTEEEEEPTT-SS--EEEEEEETTEEEEEEGGGEEEEE-

Sequence (81 aa):
MEDRTMTKELAENIISQIKEDKAQQATITLKSGKEMEFNPTDDDCRLMQQPDSIYSSSILIIEGEEGTSFIECEEIAMISI

Radius of gyration: 12.35 Å; Cα contacts (8 Å, |Δi|>4): 130; chains: 1; bounding box: 31×27×32 Å

Solvent-accessible surface area (backbone atoms only — not comparable to full-atom values): 4840 Å² total; per-residue (Å²): 138,86,65,74,64,56,51,54,54,50,53,52,52,48,54,47,47,42,58,75,69,60,29,74,43,34,36,40,31,30,69,88,69,52,73,46,78,46,58,60,49,91,84,25,62,47,80,43,71,58,83,92,51,95,58,92,54,43,29,43,35,39,49,49,100,94,46,76,46,81,40,54,44,88,45,54,67,47,76,47,109

Foldseek 3Di:
DDDPPVLVVVLVVVLVCCAVVVQQKKWWQFPVRDIDIAGDDNPFWDWDQDPPDPDRWIWIWGQHPVGIDTHTSVRTPDMDD